Protein AF-A0A925WGJ0-F1 (afdb_monomer_lite)

Radius of gyration: 18.78 Å; chains: 1; bounding box: 64×34×47 Å

pLDDT: mean 89.69, std 15.64, range [35.34, 98.62]

Structure (mmCIF, N/CA/C/O backbone):
data_AF-A0A925WGJ0-F1
#
_entry.id   AF-A0A925WGJ0-F1
#
loop_
_atom_site.group_PDB
_atom_site.id
_atom_site.type_symbol
_atom_site.label_atom_id
_atom_site.label_alt_id
_atom_site.label_comp_id
_atom_site.label_asym_id
_atom_site.label_entity_id
_atom_site.label_seq_id
_atom_site.pdbx_PDB_ins_code
_atom_site.Cartn_x
_atom_site.Cartn_y
_atom_site.Cartn_z
_atom_site.occupancy
_atom_site.B_iso_or_equiv
_atom_site.auth_seq_id
_atom_site.auth_comp_id
_atom_site.auth_asym_id
_atom_site.auth_atom_id
_atom_site.pdbx_PDB_model_num
ATOM 1 N N . MET A 1 1 ? -49.091 22.786 25.980 1.00 43.97 1 MET A N 1
ATOM 2 C CA . MET A 1 1 ? -47.967 21.996 26.522 1.00 43.97 1 MET A CA 1
ATOM 3 C C . MET A 1 1 ? -47.777 20.818 25.580 1.00 43.97 1 MET A C 1
ATOM 5 O O . MET A 1 1 ? -48.521 19.856 25.682 1.00 43.97 1 MET A O 1
ATOM 9 N N . THR A 1 2 ? -46.865 20.922 24.614 1.00 36.41 2 THR A N 1
ATOM 10 C CA . THR A 1 2 ? -46.558 19.808 23.703 1.00 36.41 2 THR A CA 1
ATOM 11 C C . THR A 1 2 ? -45.070 19.873 23.396 1.00 36.41 2 THR A C 1
ATOM 13 O O . THR A 1 2 ? -44.604 20.765 22.692 1.00 36.41 2 THR A O 1
ATOM 16 N N . LYS A 1 3 ? -44.317 18.988 24.051 1.00 44.22 3 LYS A N 1
ATOM 17 C CA . LYS A 1 3 ? -42.888 18.772 23.831 1.00 44.22 3 LYS A CA 1
ATOM 18 C C . LYS A 1 3 ? -42.740 17.980 22.533 1.00 44.22 3 LYS A C 1
ATOM 20 O O . LYS A 1 3 ? -43.174 16.834 22.504 1.00 44.22 3 LYS A O 1
ATOM 25 N N . ASN A 1 4 ? -42.100 18.548 21.514 1.00 40.97 4 ASN A N 1
ATOM 26 C CA . ASN A 1 4 ? -41.498 17.739 20.457 1.00 40.97 4 ASN A CA 1
ATOM 27 C C . ASN A 1 4 ? -40.034 17.522 20.824 1.00 40.97 4 ASN A C 1
ATOM 29 O O . ASN A 1 4 ? -39.238 18.456 20.886 1.00 40.97 4 ASN A O 1
ATOM 33 N N . ILE A 1 5 ? -39.748 16.273 21.169 1.00 53.19 5 ILE A N 1
ATOM 34 C CA . ILE A 1 5 ? -38.443 15.753 21.546 1.00 53.19 5 ILE A CA 1
ATOM 35 C C . ILE A 1 5 ? -37.610 15.677 20.266 1.00 53.19 5 ILE A C 1
ATOM 37 O O . ILE A 1 5 ? -37.954 14.958 19.333 1.00 53.19 5 ILE A O 1
ATOM 41 N N . THR A 1 6 ? -36.527 16.445 20.218 1.00 51.12 6 THR A N 1
ATOM 42 C CA . THR A 1 6 ? -35.392 16.202 19.329 1.00 51.12 6 THR A CA 1
ATOM 43 C C . THR A 1 6 ? -34.799 14.841 19.673 1.00 51.12 6 THR A C 1
ATOM 45 O O . THR A 1 6 ? -34.062 14.730 20.651 1.00 51.12 6 THR A O 1
ATOM 48 N N . ASP A 1 7 ? -35.117 13.811 18.892 1.00 45.56 7 ASP A N 1
ATOM 49 C CA . ASP A 1 7 ? -34.346 12.570 18.897 1.00 45.56 7 ASP A CA 1
ATOM 50 C C . ASP A 1 7 ? -33.161 12.739 17.942 1.00 45.56 7 ASP A C 1
ATOM 52 O O . ASP A 1 7 ? -33.181 12.345 16.777 1.00 45.56 7 ASP A O 1
ATOM 56 N N . ALA A 1 8 ? -32.141 13.448 18.422 1.00 51.84 8 ALA A N 1
ATOM 57 C CA . ALA A 1 8 ? -30.818 13.353 17.841 1.00 51.84 8 ALA A CA 1
ATOM 58 C C . ALA A 1 8 ? -30.168 12.117 18.463 1.00 51.84 8 ALA A C 1
ATOM 60 O O . ALA A 1 8 ? -29.509 12.214 19.498 1.00 51.84 8 ALA A O 1
ATOM 61 N N . THR A 1 9 ? -30.370 10.948 17.853 1.00 49.78 9 THR A N 1
ATOM 62 C CA . THR A 1 9 ? -29.563 9.766 18.152 1.00 49.78 9 THR A CA 1
ATOM 63 C C . THR A 1 9 ? -28.100 10.123 17.910 1.00 49.78 9 THR A C 1
ATOM 65 O O . THR A 1 9 ? -27.631 10.150 16.769 1.00 49.78 9 THR A O 1
ATOM 68 N N . SER A 1 10 ? -27.375 10.421 18.985 1.00 56.16 10 SER A N 1
ATOM 69 C CA . SER A 1 10 ? -25.922 10.514 19.010 1.00 56.16 10 SER A CA 1
ATOM 70 C C . SER A 1 10 ? -25.349 9.113 18.793 1.00 56.16 10 SER A C 1
ATOM 72 O O . SER A 1 10 ? -24.921 8.428 19.717 1.00 56.16 10 SER A O 1
ATOM 74 N N . SER A 1 11 ? -25.396 8.649 17.544 1.00 64.75 11 SER A N 1
ATOM 75 C CA . SER A 1 11 ? -24.768 7.400 17.128 1.00 64.75 11 SER A CA 1
ATOM 76 C C . SER A 1 11 ? -23.272 7.497 17.416 1.00 64.75 11 SER A C 1
ATOM 78 O O . SER A 1 11 ? -22.549 8.204 16.712 1.00 64.75 11 SER A O 1
ATOM 80 N N . VAL A 1 12 ? -22.809 6.792 18.449 1.00 83.69 12 VAL A N 1
ATOM 81 C CA . VAL A 1 12 ? -21.380 6.613 18.717 1.00 83.69 12 VAL A CA 1
ATOM 82 C C . VAL A 1 12 ? -20.772 5.928 17.496 1.00 83.69 12 VAL A C 1
ATOM 84 O O . VAL A 1 12 ? -21.179 4.831 17.121 1.00 83.69 12 VAL A O 1
ATOM 87 N N . GLU A 1 13 ? -19.838 6.607 16.837 1.00 88.62 13 GLU A N 1
ATOM 88 C CA . GLU A 1 13 ? -19.124 6.069 15.682 1.00 88.62 13 GLU A CA 1
ATOM 89 C C . GLU A 1 13 ? -18.344 4.807 16.084 1.00 88.62 13 GLU A C 1
ATOM 91 O O . GLU A 1 13 ? -17.585 4.822 17.053 1.00 88.62 13 GLU A O 1
ATOM 96 N N . THR A 1 14 ? -18.513 3.718 15.331 1.00 92.31 14 THR A N 1
ATOM 97 C CA . THR A 1 14 ? -17.719 2.491 15.510 1.00 92.31 14 THR A CA 1
ATOM 98 C C . THR A 1 14 ? -16.288 2.677 15.000 1.00 92.31 14 THR A C 1
ATOM 100 O O . THR A 1 14 ? -16.047 3.451 14.071 1.00 92.31 14 THR A O 1
ATOM 103 N N . ASP A 1 15 ? -15.333 1.901 15.517 1.00 91.94 15 ASP A N 1
ATOM 104 C CA . ASP A 1 15 ? -13.932 1.970 15.069 1.00 91.94 15 ASP A CA 1
ATOM 105 C C . ASP A 1 15 ? -13.773 1.752 13.555 1.00 91.94 15 ASP A C 1
ATOM 107 O O . ASP A 1 15 ? -12.957 2.410 12.912 1.00 91.94 15 ASP A O 1
ATOM 111 N N . LEU A 1 16 ? -14.591 0.881 12.952 1.00 94.06 16 LEU A N 1
ATOM 112 C CA . LEU A 1 16 ? -14.547 0.612 11.512 1.00 94.06 16 LEU A CA 1
ATOM 113 C C . LEU A 1 16 ? -15.120 1.771 10.674 1.00 94.06 16 LEU A C 1
ATOM 115 O O . LEU A 1 16 ? -14.575 2.104 9.616 1.00 94.06 16 LEU A O 1
ATOM 119 N N . GLN A 1 17 ? -16.190 2.420 11.149 1.00 94.62 17 GLN A N 1
ATOM 120 C CA . GLN A 1 17 ? -16.712 3.646 10.530 1.00 94.62 17 GLN A CA 1
ATOM 121 C C . GLN A 1 17 ? -15.668 4.761 10.600 1.00 94.62 17 GLN A C 1
ATOM 123 O O . GLN A 1 17 ? -15.374 5.403 9.589 1.00 94.62 17 GLN A O 1
ATOM 128 N N . ARG A 1 18 ? -15.030 4.909 11.764 1.00 94.44 18 ARG A N 1
ATOM 129 C CA . ARG A 1 18 ? -13.946 5.861 11.982 1.00 94.44 18 ARG A CA 1
ATOM 130 C C . ARG A 1 18 ? -12.758 5.602 11.063 1.00 94.44 18 ARG A C 1
ATOM 132 O O . ARG A 1 18 ? -12.272 6.537 10.427 1.00 94.44 18 ARG A O 1
ATOM 139 N N . PHE A 1 19 ? -12.311 4.351 10.966 1.00 96.62 19 PHE A N 1
ATOM 140 C CA . PHE A 1 19 ? -11.249 3.928 10.055 1.00 96.62 19 PHE A CA 1
ATOM 141 C C . PHE A 1 19 ? -11.539 4.375 8.623 1.00 96.62 19 PHE A C 1
ATOM 143 O O . PHE A 1 19 ? -10.726 5.063 8.005 1.00 96.62 19 PHE A O 1
ATOM 150 N N . THR A 1 20 ? -12.741 4.066 8.136 1.00 96.38 20 THR A N 1
ATOM 151 C CA . THR A 1 20 ? -13.178 4.398 6.775 1.00 96.38 20 THR A CA 1
ATOM 152 C C . THR A 1 20 ? -13.262 5.912 6.560 1.00 96.38 20 THR A C 1
ATOM 154 O O . THR A 1 20 ? -12.784 6.428 5.546 1.00 96.38 20 THR A O 1
ATOM 157 N N . ARG A 1 21 ? -13.812 6.653 7.531 1.00 96.31 21 ARG A N 1
ATOM 158 C CA . ARG A 1 21 ? -13.923 8.117 7.476 1.00 96.31 21 ARG A CA 1
ATOM 159 C C . ARG A 1 21 ? -12.558 8.800 7.456 1.00 96.31 21 ARG A C 1
ATOM 161 O O . ARG A 1 21 ? -12.359 9.730 6.677 1.00 96.31 21 ARG A O 1
ATOM 168 N N . VAL A 1 22 ? -11.620 8.368 8.303 1.00 96.69 22 VAL A N 1
ATOM 169 C CA . VAL A 1 22 ? -10.261 8.930 8.325 1.00 96.69 22 VAL A CA 1
ATOM 170 C C . VAL A 1 22 ? -9.531 8.584 7.029 1.00 96.69 22 VAL A C 1
ATOM 172 O O . VAL A 1 22 ? -8.976 9.490 6.415 1.00 96.69 22 VAL A O 1
ATOM 175 N N . LEU A 1 23 ? -9.599 7.331 6.563 1.00 96.94 23 LEU A N 1
ATOM 176 C CA . LEU A 1 23 ? -8.941 6.883 5.328 1.00 96.94 23 LEU A CA 1
ATOM 177 C C . LEU A 1 23 ? -9.462 7.628 4.088 1.00 96.94 23 LEU A C 1
ATOM 179 O O . LEU A 1 23 ? -8.739 7.811 3.115 1.00 96.94 23 LEU A O 1
ATOM 183 N N . SER A 1 24 ? -10.712 8.096 4.131 1.00 96.81 24 SER A N 1
ATOM 184 C CA . SER A 1 24 ? -11.334 8.844 3.035 1.00 96.81 24 SER A CA 1
ATOM 185 C C . SER A 1 24 ? -10.841 10.288 2.890 1.00 96.81 24 SER A C 1
ATOM 187 O O . SER A 1 24 ? -11.189 10.946 1.907 1.00 96.81 24 SER A O 1
ATOM 189 N N . ARG A 1 25 ? -10.053 10.808 3.842 1.00 97.06 25 ARG A N 1
ATOM 190 C CA . ARG A 1 25 ? -9.521 12.176 3.767 1.00 97.06 25 ARG A CA 1
ATOM 191 C C . ARG A 1 25 ? -8.527 12.310 2.600 1.00 97.06 25 ARG A C 1
ATOM 193 O O . ARG A 1 25 ? -7.736 11.393 2.389 1.00 97.06 25 ARG A O 1
ATOM 200 N N . PRO A 1 26 ? -8.485 13.460 1.895 1.00 95.38 26 PRO A N 1
ATOM 201 C CA . PRO A 1 26 ? -7.627 13.645 0.718 1.00 95.38 26 PRO A CA 1
ATOM 202 C C . PRO A 1 26 ? -6.142 13.350 0.959 1.00 95.38 26 PRO A C 1
ATOM 204 O O . PRO A 1 26 ? -5.487 12.771 0.099 1.00 95.38 26 PRO A O 1
ATOM 207 N N . HIS A 1 27 ? -5.634 13.690 2.146 1.00 93.69 27 HIS A N 1
ATOM 208 C CA . HIS A 1 27 ? -4.247 13.438 2.551 1.00 93.69 27 HIS A CA 1
ATOM 209 C C . HIS A 1 27 ? -3.856 11.952 2.500 1.00 93.69 27 HIS A C 1
ATOM 211 O O . HIS A 1 27 ? -2.749 11.601 2.100 1.00 93.69 27 HIS A O 1
ATOM 217 N N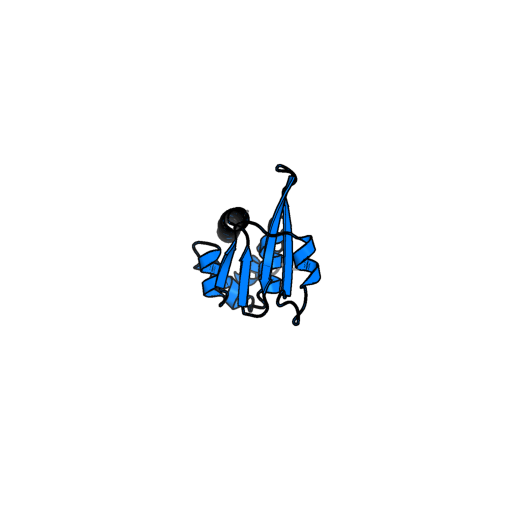 . PHE A 1 28 ? -4.796 11.057 2.813 1.00 96.69 28 PHE A N 1
ATOM 218 C CA . PHE A 1 28 ? -4.569 9.611 2.797 1.00 96.69 28 PHE A CA 1
ATOM 219 C C . PHE A 1 28 ? -4.886 8.960 1.449 1.00 96.69 28 PHE A C 1
ATOM 221 O O . PHE A 1 28 ? -4.867 7.733 1.358 1.00 96.69 28 PHE A O 1
ATOM 228 N N . LYS A 1 29 ? -5.137 9.744 0.387 1.00 96.50 29 LYS A N 1
ATOM 229 C CA . LYS A 1 29 ? -5.442 9.210 -0.948 1.00 96.50 29 LYS A CA 1
ATOM 230 C C . LYS A 1 29 ? -4.407 8.171 -1.420 1.00 96.50 29 LYS A C 1
ATOM 232 O O . LYS A 1 29 ? -4.853 7.083 -1.774 1.00 96.50 29 LYS A O 1
ATOM 237 N N . PRO A 1 30 ? -3.080 8.414 -1.366 1.00 96.44 30 PRO A N 1
ATOM 238 C CA . PRO A 1 30 ? -2.103 7.410 -1.797 1.00 96.44 30 PRO A CA 1
ATOM 239 C C . PRO A 1 30 ? -2.206 6.088 -1.029 1.00 96.44 30 PRO A C 1
ATOM 241 O O . PRO A 1 30 ? -2.198 5.010 -1.615 1.00 96.44 30 PRO A O 1
ATOM 244 N N . LEU A 1 31 ? -2.353 6.162 0.299 1.00 97.00 31 LEU A N 1
ATOM 245 C CA . LEU A 1 31 ? -2.479 4.978 1.149 1.00 97.00 31 LEU A CA 1
ATOM 246 C C . LEU A 1 31 ? -3.782 4.218 0.856 1.00 97.00 31 LEU A C 1
ATOM 248 O O . LEU A 1 31 ? -3.785 2.990 0.761 1.00 97.00 31 LEU A O 1
ATOM 252 N N . ARG A 1 32 ? -4.885 4.950 0.663 1.00 97.50 32 ARG A N 1
ATOM 253 C CA . ARG A 1 32 ? -6.188 4.386 0.304 1.00 97.50 32 ARG A CA 1
ATOM 254 C C . ARG A 1 32 ? -6.145 3.667 -1.043 1.00 97.50 32 ARG A C 1
ATOM 256 O O . ARG A 1 32 ? -6.657 2.557 -1.138 1.00 97.50 32 ARG A O 1
ATOM 263 N N . GLU A 1 33 ? -5.512 4.254 -2.056 1.00 97.44 33 GLU A N 1
ATOM 264 C CA . GLU A 1 33 ? -5.407 3.645 -3.388 1.00 97.44 33 GLU A CA 1
ATOM 265 C C . GLU A 1 33 ? -4.631 2.324 -3.360 1.00 97.44 33 GLU A C 1
ATOM 267 O O . GLU A 1 33 ? -5.022 1.368 -4.034 1.00 97.44 33 GLU A O 1
ATOM 272 N N . VAL A 1 34 ? -3.579 2.222 -2.537 1.00 97.81 34 VAL A N 1
ATOM 273 C CA . VAL A 1 34 ? -2.914 0.935 -2.290 1.00 97.81 34 VAL A CA 1
ATOM 274 C C . VAL A 1 34 ? -3.920 -0.060 -1.718 1.00 97.81 34 VAL A C 1
ATOM 276 O O . VAL A 1 34 ? -4.111 -1.130 -2.292 1.00 97.81 34 VAL A O 1
ATOM 279 N N . PHE A 1 35 ? -4.608 0.299 -0.631 1.00 97.50 35 PHE A N 1
ATOM 280 C CA . PHE A 1 35 ? -5.548 -0.587 0.064 1.00 97.50 35 PHE A CA 1
ATOM 281 C C . PHE A 1 35 ? -6.682 -1.098 -0.837 1.00 97.50 35 PHE A C 1
ATOM 283 O O . PHE A 1 35 ? -6.981 -2.293 -0.833 1.00 97.50 35 PHE A O 1
ATOM 290 N N . GLU A 1 36 ? -7.260 -0.229 -1.667 1.00 97.00 36 GLU A N 1
ATOM 291 C CA . GLU A 1 36 ? -8.303 -0.579 -2.643 1.00 97.00 36 GLU A CA 1
ATOM 292 C C . GLU A 1 36 ? -7.820 -1.591 -3.701 1.00 97.00 36 GLU A C 1
ATOM 294 O O . GLU A 1 36 ? -8.615 -2.376 -4.245 1.00 97.00 36 GLU A O 1
ATOM 299 N N . ASN A 1 37 ? -6.514 -1.600 -3.983 1.00 97.81 37 ASN A N 1
ATOM 300 C CA . ASN A 1 37 ? -5.877 -2.504 -4.937 1.00 97.81 37 ASN A CA 1
ATOM 301 C C . ASN A 1 37 ? -5.313 -3.782 -4.304 1.00 97.81 37 ASN A C 1
ATOM 303 O O . ASN A 1 37 ? -5.132 -4.762 -5.031 1.00 97.81 37 ASN A O 1
ATOM 307 N N . LEU A 1 38 ? -5.133 -3.826 -2.977 1.00 97.06 38 LEU A N 1
ATOM 308 C CA . LEU A 1 38 ? -4.825 -5.068 -2.257 1.00 97.06 38 LEU A CA 1
ATOM 309 C C . LEU A 1 38 ? -6.008 -6.053 -2.253 1.00 97.06 38 LEU A C 1
ATOM 311 O O . LEU A 1 38 ? -5.814 -7.239 -2.027 1.00 97.06 38 LEU A O 1
ATOM 315 N N . LYS A 1 39 ? -7.243 -5.582 -2.495 1.00 94.50 39 LYS A N 1
ATOM 316 C CA . LYS A 1 39 ? -8.464 -6.421 -2.473 1.00 94.50 39 LYS A CA 1
ATOM 317 C C . LYS A 1 39 ? -8.620 -7.221 -1.169 1.00 94.50 39 LYS A C 1
ATOM 319 O O . LYS A 1 39 ? -9.069 -8.362 -1.178 1.00 94.50 39 LYS A O 1
ATOM 324 N N . VAL A 1 40 ? -8.247 -6.598 -0.054 1.00 96.31 40 VAL A N 1
ATOM 325 C CA . VAL A 1 40 ? -8.367 -7.150 1.300 1.00 96.31 40 VAL A CA 1
ATOM 326 C C . VAL A 1 40 ? -9.644 -6.612 1.936 1.00 96.31 40 VAL A C 1
ATOM 328 O O . VAL A 1 40 ? -9.927 -5.418 1.836 1.00 96.31 40 VAL A O 1
ATOM 331 N N . GLU A 1 41 ? -10.389 -7.477 2.622 1.00 96.38 41 GLU A N 1
ATOM 332 C CA . GLU A 1 41 ? -11.587 -7.084 3.371 1.00 96.38 41 GLU A CA 1
ATOM 333 C C . GLU A 1 41 ? -11.285 -5.971 4.383 1.00 96.38 41 GLU A C 1
ATOM 335 O O . GLU A 1 41 ? -10.290 -6.029 5.112 1.00 96.38 41 GLU A O 1
ATOM 340 N N . THR A 1 42 ? -12.164 -4.969 4.479 1.00 95.44 42 THR A N 1
ATOM 341 C CA . THR A 1 42 ? -11.921 -3.766 5.296 1.00 95.44 42 THR A CA 1
ATOM 342 C C . THR A 1 42 ? -11.646 -4.099 6.763 1.00 95.44 42 THR A C 1
ATOM 344 O O . THR A 1 42 ? -10.767 -3.494 7.370 1.00 95.44 42 THR A O 1
ATOM 347 N N . THR A 1 43 ? -12.329 -5.097 7.333 1.00 96.00 43 THR A N 1
ATOM 348 C CA . THR A 1 43 ? -12.088 -5.540 8.717 1.00 96.00 43 THR A CA 1
ATOM 349 C C . THR A 1 43 ? -10.696 -6.155 8.893 1.00 96.00 43 THR A C 1
ATOM 351 O O . THR A 1 43 ? -10.025 -5.881 9.889 1.00 96.00 43 THR A O 1
ATOM 354 N N . ALA A 1 44 ? -10.229 -6.943 7.920 1.00 96.81 44 ALA A N 1
ATOM 355 C CA . ALA A 1 44 ? -8.894 -7.540 7.957 1.00 96.81 44 ALA A CA 1
ATOM 356 C C . ALA A 1 44 ? -7.806 -6.470 7.779 1.00 96.81 44 ALA A C 1
ATOM 358 O O . ALA A 1 44 ? -6.805 -6.467 8.496 1.00 96.81 44 ALA A O 1
ATOM 359 N N . LEU A 1 45 ? -8.040 -5.515 6.879 1.00 97.56 45 LEU A N 1
ATOM 360 C CA . LEU A 1 45 ? -7.165 -4.369 6.665 1.00 97.56 45 LEU A CA 1
ATOM 361 C C . LEU A 1 45 ? -7.073 -3.478 7.913 1.00 97.56 45 LEU A C 1
ATOM 363 O O . LEU A 1 45 ? -5.974 -3.097 8.313 1.00 97.56 45 LEU A O 1
ATOM 367 N N . HIS A 1 46 ? -8.205 -3.187 8.559 1.00 97.38 46 HIS A N 1
ATOM 368 C CA . HIS A 1 46 ? -8.242 -2.440 9.814 1.00 97.38 46 HIS A CA 1
ATOM 369 C C . HIS A 1 46 ? -7.403 -3.137 10.893 1.00 97.38 46 HIS A C 1
ATOM 371 O O . HIS A 1 46 ? -6.522 -2.512 11.485 1.00 97.38 46 HIS A O 1
ATOM 377 N N . ALA A 1 47 ? -7.597 -4.447 11.089 1.00 96.62 47 ALA A N 1
ATOM 378 C CA . ALA A 1 47 ? -6.807 -5.228 12.038 1.00 96.62 47 ALA A CA 1
ATOM 379 C C . ALA A 1 47 ? -5.301 -5.191 11.713 1.00 96.62 47 ALA A C 1
ATOM 381 O O . ALA A 1 47 ? -4.480 -5.002 12.613 1.00 96.62 47 ALA A O 1
ATOM 382 N N . ALA A 1 48 ? -4.935 -5.311 10.432 1.00 97.56 48 ALA A N 1
ATOM 383 C CA . ALA A 1 48 ? -3.549 -5.241 9.981 1.00 97.56 48 ALA A CA 1
ATOM 384 C C . ALA A 1 48 ? -2.908 -3.870 10.270 1.00 97.56 48 ALA A C 1
ATOM 386 O O . ALA A 1 48 ? -1.785 -3.817 10.772 1.00 97.56 48 ALA A O 1
ATOM 387 N N . VAL A 1 49 ? -3.627 -2.767 10.031 1.00 97.44 49 VAL A N 1
ATOM 388 C CA . VAL A 1 49 ? -3.155 -1.399 10.320 1.00 97.44 49 VAL A CA 1
ATOM 389 C C . VAL A 1 49 ? -2.872 -1.192 11.808 1.00 97.44 49 VAL A C 1
ATOM 391 O O . VAL A 1 49 ? -1.856 -0.588 12.163 1.00 97.44 49 VAL A O 1
ATOM 394 N N . LEU A 1 50 ? -3.738 -1.699 12.690 1.00 95.00 50 LEU A N 1
ATOM 395 C CA . LEU A 1 50 ? -3.566 -1.521 14.133 1.00 95.00 50 LEU A CA 1
ATOM 396 C C . LEU A 1 50 ? -2.258 -2.153 14.632 1.00 95.00 50 LEU A C 1
ATOM 398 O O . LEU A 1 50 ? -1.521 -1.519 15.395 1.00 95.00 50 LEU A O 1
ATOM 402 N N . ILE A 1 51 ? -1.927 -3.352 14.147 1.00 95.50 51 ILE A N 1
ATOM 403 C CA . ILE A 1 51 ? -0.757 -4.117 14.607 1.00 95.50 51 ILE A CA 1
ATOM 404 C C . ILE A 1 51 ? 0.533 -3.820 13.832 1.00 95.50 51 ILE A C 1
ATOM 406 O O . ILE A 1 51 ? 1.620 -4.083 14.343 1.00 95.50 51 ILE A O 1
ATOM 410 N N . ALA A 1 52 ? 0.447 -3.299 12.606 1.00 97.06 52 ALA A N 1
ATOM 411 C CA . ALA A 1 52 ? 1.624 -3.035 11.786 1.00 97.06 52 ALA A CA 1
ATOM 412 C C . ALA A 1 52 ? 2.452 -1.867 12.342 1.00 97.06 52 ALA A C 1
ATOM 414 O O . ALA A 1 52 ? 1.918 -0.796 12.645 1.00 97.06 52 ALA A O 1
ATOM 415 N N . SER A 1 53 ? 3.765 -2.070 12.454 1.00 95.25 53 SER A N 1
ATOM 416 C CA . SER A 1 53 ? 4.747 -1.039 12.821 1.00 95.25 53 SER A CA 1
ATOM 417 C C . SER A 1 53 ? 5.377 -0.344 11.611 1.00 95.25 53 SER A C 1
ATOM 419 O O . SER A 1 53 ? 6.014 0.689 11.774 1.00 95.25 53 SER A O 1
ATOM 421 N N . SER A 1 54 ? 5.201 -0.906 10.414 1.00 97.69 54 SER A N 1
ATOM 422 C CA . SER A 1 54 ? 5.721 -0.389 9.147 1.00 97.69 54 SER A CA 1
ATOM 423 C C . SER A 1 54 ? 4.833 -0.816 7.981 1.00 97.69 54 SER A C 1
ATOM 425 O O . SER A 1 54 ? 4.047 -1.763 8.098 1.00 97.69 54 SER A O 1
ATOM 427 N N . TYR A 1 55 ? 4.998 -0.163 6.836 1.00 97.75 55 TYR A N 1
ATOM 428 C CA . TYR A 1 55 ? 4.361 -0.490 5.569 1.00 97.75 55 TYR A CA 1
ATOM 429 C C . TYR A 1 55 ? 4.693 -1.918 5.121 1.00 97.75 55 TYR A C 1
ATOM 431 O O . TYR A 1 55 ? 3.801 -2.671 4.737 1.00 97.75 55 TYR A O 1
ATOM 439 N N . ALA A 1 56 ? 5.950 -2.347 5.271 1.00 97.88 56 ALA A N 1
ATOM 440 C CA . ALA A 1 56 ? 6.351 -3.726 4.988 1.00 97.88 56 ALA A CA 1
ATOM 441 C C . ALA A 1 56 ? 5.599 -4.741 5.869 1.00 97.88 56 ALA A C 1
ATOM 443 O O . ALA A 1 56 ? 5.096 -5.750 5.375 1.00 97.88 56 ALA A O 1
ATOM 444 N N . THR A 1 57 ? 5.474 -4.451 7.170 1.00 98.00 57 THR A N 1
ATOM 445 C CA . THR A 1 57 ? 4.730 -5.312 8.104 1.00 98.00 57 THR A CA 1
ATOM 446 C C . THR A 1 57 ? 3.242 -5.331 7.766 1.00 98.00 57 THR A C 1
ATOM 448 O O . THR A 1 57 ? 2.626 -6.394 7.804 1.00 98.00 57 THR A O 1
ATOM 451 N N . LEU A 1 58 ? 2.667 -4.180 7.404 1.00 98.31 58 LEU A N 1
ATOM 452 C CA . LEU A 1 58 ? 1.274 -4.066 6.978 1.00 98.31 58 LEU A CA 1
ATOM 453 C C . LEU A 1 58 ? 0.986 -4.960 5.771 1.00 98.31 58 LEU A C 1
ATOM 455 O O . LEU A 1 58 ? 0.058 -5.762 5.828 1.00 98.31 58 LEU A O 1
ATOM 459 N N . LEU A 1 59 ? 1.808 -4.863 4.723 1.00 98.31 59 LEU A N 1
ATOM 460 C CA . LEU A 1 59 ? 1.676 -5.698 3.528 1.00 98.31 59 LEU A CA 1
ATOM 461 C C . LEU A 1 59 ? 1.805 -7.186 3.867 1.00 98.31 59 LEU A C 1
ATOM 463 O O . LEU A 1 59 ? 0.971 -7.989 3.458 1.00 98.31 59 LEU A O 1
ATOM 467 N N . GLY A 1 60 ? 2.774 -7.555 4.710 1.00 97.88 60 GLY A N 1
ATOM 468 C CA . GLY A 1 60 ? 2.909 -8.938 5.169 1.00 97.88 60 GLY A CA 1
ATOM 469 C C . GLY A 1 60 ? 1.660 -9.450 5.900 1.00 97.88 60 GLY A C 1
ATOM 470 O O . GLY A 1 60 ? 1.242 -10.588 5.689 1.00 97.88 60 GLY A O 1
ATOM 471 N N . LYS A 1 61 ? 1.014 -8.609 6.720 1.00 97.69 61 LYS A N 1
ATOM 472 C CA . LYS A 1 61 ? -0.238 -8.954 7.420 1.00 97.69 61 LYS A CA 1
ATOM 473 C C . LYS A 1 61 ? -1.448 -9.056 6.496 1.00 97.69 61 LYS A C 1
ATOM 475 O O . LYS A 1 61 ? -2.398 -9.748 6.850 1.00 97.69 61 LYS A O 1
ATOM 480 N N . THR A 1 62 ? -1.413 -8.415 5.331 1.00 97.31 62 THR A N 1
ATOM 481 C CA . THR A 1 62 ? -2.459 -8.525 4.308 1.00 97.31 62 THR A CA 1
ATOM 482 C C . THR A 1 62 ? -2.175 -9.603 3.258 1.00 97.31 62 THR A C 1
ATOM 484 O O . THR A 1 62 ? -2.958 -9.761 2.325 1.00 97.31 62 THR A O 1
ATOM 487 N N . GLY A 1 63 ? -1.091 -10.374 3.413 1.00 97.19 63 GLY A N 1
ATOM 488 C CA . GLY A 1 63 ? -0.716 -11.452 2.493 1.00 97.19 63 GLY A CA 1
ATOM 489 C C . GLY A 1 63 ? 0.084 -10.993 1.271 1.00 97.19 63 GLY A C 1
ATOM 490 O O . GLY A 1 63 ? 0.252 -11.770 0.333 1.00 97.19 63 GLY A O 1
ATOM 491 N N . TYR A 1 64 ? 0.584 -9.756 1.278 1.00 98.38 64 TYR A N 1
ATOM 492 C CA . TYR A 1 64 ? 1.394 -9.188 0.207 1.00 98.38 64 TYR A CA 1
ATOM 493 C C . TYR A 1 64 ? 2.889 -9.183 0.546 1.00 98.38 64 TYR A C 1
ATOM 495 O O . TYR A 1 64 ? 3.306 -8.824 1.648 1.00 98.38 64 TYR A O 1
ATOM 503 N N . ARG A 1 65 ? 3.722 -9.530 -0.440 1.00 98.00 65 ARG A N 1
ATOM 504 C CA . ARG A 1 65 ? 5.186 -9.412 -0.358 1.00 98.00 65 ARG A CA 1
ATOM 505 C C . ARG A 1 65 ? 5.625 -8.026 -0.828 1.00 98.00 65 ARG A C 1
ATOM 507 O O . ARG A 1 65 ? 5.277 -7.625 -1.932 1.00 98.00 65 ARG A O 1
ATOM 514 N N . LEU A 1 66 ? 6.425 -7.319 -0.033 1.00 98.31 66 LEU A N 1
ATOM 515 C CA . LEU A 1 66 ? 7.060 -6.072 -0.466 1.00 98.31 66 LEU A CA 1
ATOM 516 C C . LEU A 1 66 ? 8.348 -6.370 -1.247 1.00 98.31 66 LEU A C 1
ATOM 518 O O . LEU A 1 66 ? 9.237 -7.052 -0.741 1.00 98.31 66 LEU A O 1
ATOM 522 N N . GLU A 1 67 ? 8.464 -5.809 -2.446 1.00 98.31 67 GLU A N 1
ATOM 523 C CA . GLU A 1 67 ? 9.665 -5.834 -3.278 1.00 98.31 67 GLU A CA 1
ATOM 524 C C . GLU A 1 67 ? 10.194 -4.413 -3.454 1.00 98.31 67 GLU A C 1
ATOM 526 O O . GLU A 1 67 ? 9.492 -3.523 -3.937 1.00 98.31 67 GLU A O 1
ATOM 531 N N . VAL A 1 68 ? 11.443 -4.187 -3.050 1.00 97.94 68 VAL A N 1
ATOM 532 C CA . VAL A 1 68 ? 12.071 -2.866 -3.117 1.00 97.94 68 VAL A CA 1
ATOM 533 C C . VAL A 1 68 ? 13.113 -2.860 -4.226 1.00 97.94 68 VAL A C 1
ATOM 535 O O . VAL A 1 68 ? 14.091 -3.603 -4.174 1.00 97.94 68 VAL A O 1
ATOM 538 N N . VAL A 1 69 ? 12.910 -2.001 -5.222 1.00 97.00 69 VAL A N 1
ATOM 539 C CA . VAL A 1 69 ? 13.812 -1.828 -6.366 1.00 97.00 69 VAL A CA 1
ATOM 540 C C . VAL A 1 69 ? 14.379 -0.415 -6.395 1.00 97.00 69 VAL A C 1
ATOM 542 O O . VAL A 1 69 ? 13.782 0.529 -5.882 1.00 97.00 69 VAL A O 1
ATOM 545 N N . LYS A 1 70 ? 15.549 -0.246 -7.017 1.00 94.06 70 LYS A N 1
ATOM 546 C CA . LYS A 1 70 ? 16.244 1.049 -7.045 1.00 94.06 70 LYS A CA 1
ATOM 547 C C . LYS A 1 70 ? 15.445 2.139 -7.770 1.00 94.06 70 LYS A C 1
ATOM 549 O O . LYS A 1 70 ? 15.487 3.291 -7.356 1.00 94.06 70 LYS A O 1
ATOM 554 N N . GLN A 1 71 ? 14.761 1.782 -8.854 1.00 91.56 71 GLN A N 1
ATOM 555 C CA . GLN A 1 71 ? 14.033 2.718 -9.709 1.00 91.56 71 GLN A CA 1
ATOM 556 C C . GLN A 1 71 ? 12.877 2.016 -10.422 1.00 91.56 71 GLN A C 1
ATOM 558 O O . GLN A 1 71 ? 12.957 0.819 -10.699 1.00 91.56 71 GLN A O 1
ATOM 563 N N . ILE A 1 72 ? 11.829 2.778 -10.733 1.00 94.31 72 ILE A N 1
ATOM 564 C CA . ILE A 1 72 ? 10.667 2.338 -11.507 1.00 94.31 72 ILE A CA 1
ATOM 565 C C . ILE A 1 72 ? 10.365 3.430 -12.534 1.00 94.31 72 ILE A C 1
ATOM 567 O O . ILE A 1 72 ? 10.200 4.592 -12.167 1.00 94.31 72 ILE A O 1
ATOM 571 N N . HIS A 1 73 ? 10.290 3.060 -13.812 1.00 91.75 73 HIS A N 1
ATOM 572 C CA . HIS A 1 73 ? 9.869 3.961 -14.881 1.00 91.75 73 HIS A CA 1
ATOM 573 C C . HIS A 1 73 ? 8.352 3.850 -15.058 1.00 91.75 73 HIS A C 1
ATOM 575 O O . HIS A 1 73 ? 7.849 2.813 -15.488 1.00 91.75 73 HIS A O 1
ATOM 581 N N . GLU A 1 74 ? 7.620 4.907 -14.699 1.00 92.12 74 GLU A N 1
ATOM 582 C CA . GLU A 1 74 ? 6.150 4.903 -14.670 1.00 92.12 74 GLU A CA 1
ATOM 583 C C . GLU A 1 74 ? 5.534 4.489 -16.018 1.00 92.12 74 GLU A C 1
ATOM 585 O O . GLU A 1 74 ? 4.697 3.588 -16.068 1.00 92.12 74 GLU A O 1
ATOM 590 N N . ASN A 1 75 ? 6.008 5.077 -17.122 1.00 92.06 75 ASN A N 1
ATOM 591 C CA . ASN A 1 75 ? 5.483 4.810 -18.465 1.00 92.06 75 ASN A CA 1
ATOM 592 C C . ASN A 1 75 ? 5.610 3.335 -18.878 1.00 92.06 75 ASN A C 1
ATOM 594 O O . ASN A 1 75 ? 4.675 2.771 -19.450 1.00 92.06 75 ASN A O 1
ATOM 598 N N . ASP A 1 76 ? 6.723 2.686 -18.530 1.00 92.69 76 ASP A N 1
ATOM 599 C CA . ASP A 1 76 ? 6.940 1.266 -18.825 1.00 92.69 76 ASP A CA 1
ATOM 600 C C . ASP A 1 76 ? 5.938 0.389 -18.066 1.00 92.69 76 ASP A C 1
ATOM 602 O O . ASP A 1 76 ? 5.498 -0.650 -18.566 1.00 92.69 76 ASP A O 1
ATOM 606 N N . CYS A 1 77 ? 5.524 0.817 -16.872 1.00 95.75 77 CYS A N 1
ATOM 607 C CA . CYS A 1 77 ? 4.584 0.070 -16.045 1.00 95.75 77 CYS A CA 1
ATOM 608 C C . CYS A 1 77 ? 3.177 0.065 -16.648 1.00 95.75 77 CYS A C 1
ATOM 610 O O . CYS A 1 77 ? 2.525 -0.980 -16.648 1.00 95.75 77 CYS A O 1
ATOM 612 N N . TYR A 1 78 ? 2.721 1.176 -17.236 1.00 96.31 78 TYR A N 1
ATOM 613 C CA . TYR A 1 78 ? 1.413 1.207 -17.902 1.00 96.31 78 TYR A CA 1
ATOM 614 C C . TYR A 1 78 ? 1.336 0.252 -19.098 1.00 96.31 78 TYR A C 1
ATOM 616 O O . TYR A 1 78 ? 0.290 -0.355 -19.320 1.00 96.31 78 TYR A O 1
ATOM 624 N N . SER A 1 79 ? 2.444 0.029 -19.817 1.00 95.12 79 SER A N 1
ATOM 625 C CA . SER A 1 79 ? 2.491 -0.951 -20.917 1.00 95.12 79 SER A CA 1
ATOM 626 C C . SER A 1 79 ? 2.293 -2.405 -20.455 1.00 95.12 79 SER A C 1
ATOM 628 O O . SER A 1 79 ? 1.913 -3.272 -21.242 1.00 95.12 79 SER A O 1
ATOM 630 N N . ARG A 1 80 ? 2.523 -2.671 -19.163 1.00 95.81 80 ARG A N 1
ATOM 631 C CA . ARG A 1 80 ? 2.418 -3.987 -18.518 1.00 95.81 80 ARG A CA 1
ATOM 632 C C . ARG A 1 80 ? 1.170 -4.124 -17.640 1.00 95.81 80 ARG A C 1
ATOM 634 O O . ARG A 1 80 ? 1.032 -5.123 -16.929 1.00 95.81 80 ARG A O 1
ATOM 641 N N . LEU A 1 81 ? 0.266 -3.146 -17.674 1.00 97.06 81 LEU A N 1
ATOM 642 C CA . LEU A 1 81 ? -0.978 -3.191 -16.915 1.00 97.06 81 LEU A CA 1
ATOM 643 C C . LEU A 1 81 ? -1.887 -4.326 -17.421 1.00 97.06 81 LEU A C 1
ATOM 645 O O . LEU A 1 81 ? -2.084 -4.520 -18.620 1.00 97.06 81 LEU A O 1
ATOM 649 N N . GLY A 1 82 ? -2.471 -5.068 -16.485 1.00 96.25 82 GLY A N 1
ATOM 650 C CA . GLY A 1 82 ? -3.381 -6.181 -16.731 1.00 96.25 82 GLY A CA 1
ATOM 651 C C . GLY A 1 82 ? -2.747 -7.564 -16.517 1.00 96.25 82 GLY A C 1
ATOM 652 O O . GLY A 1 82 ? -1.528 -7.696 -16.389 1.00 96.25 82 GLY A O 1
ATOM 653 N N . PRO A 1 83 ? -3.567 -8.636 -16.495 1.00 95.31 83 PRO A N 1
ATOM 654 C CA . PRO A 1 83 ? -3.115 -9.977 -16.109 1.00 95.31 83 PRO A CA 1
ATOM 655 C C . PRO A 1 83 ? -1.946 -10.518 -16.939 1.00 95.31 83 PRO A C 1
ATOM 657 O O . PRO A 1 83 ? -1.081 -11.201 -16.404 1.00 95.31 83 PRO A O 1
ATOM 660 N N . LYS A 1 84 ? -1.889 -10.186 -18.237 1.00 96.06 84 LYS A N 1
ATOM 661 C CA . LYS A 1 84 ? -0.809 -10.628 -19.135 1.00 96.06 84 LYS A CA 1
ATOM 662 C C . LYS A 1 84 ? 0.542 -9.979 -18.819 1.00 96.06 84 LYS A C 1
ATOM 664 O O . LYS A 1 84 ? 1.566 -10.618 -19.017 1.00 96.06 84 LYS A O 1
ATOM 669 N N . GLY A 1 85 ? 0.549 -8.725 -18.360 1.00 95.75 85 GLY A N 1
ATOM 670 C CA . GLY A 1 85 ? 1.778 -7.997 -18.021 1.00 95.75 85 GLY A CA 1
ATOM 671 C C . GLY A 1 85 ? 2.175 -8.097 -16.542 1.00 95.75 85 GLY A C 1
ATOM 672 O O . GLY A 1 85 ? 3.286 -7.704 -16.174 1.00 95.75 85 GLY A O 1
ATOM 673 N N . GLY A 1 86 ? 1.293 -8.664 -15.709 1.00 96.88 86 GLY A N 1
ATOM 674 C CA . GLY A 1 86 ? 1.535 -8.985 -14.300 1.00 96.88 86 GLY A CA 1
ATOM 675 C C . GLY A 1 86 ? 1.245 -7.846 -13.320 1.00 96.88 86 GLY A C 1
ATOM 676 O O . GLY A 1 86 ? 1.184 -8.095 -12.115 1.00 96.88 86 GLY A O 1
ATOM 677 N N . ILE A 1 87 ? 0.994 -6.629 -13.812 1.00 98.25 87 ILE A N 1
ATOM 678 C CA . ILE A 1 87 ? 0.697 -5.451 -12.989 1.00 98.25 87 ILE A CA 1
ATOM 679 C C . ILE A 1 87 ? -0.818 -5.283 -12.878 1.00 98.25 87 ILE A C 1
ATOM 681 O O . ILE A 1 87 ? -1.524 -5.170 -13.878 1.00 98.25 87 ILE A O 1
ATOM 685 N N . ARG A 1 88 ? -1.330 -5.235 -11.651 1.00 97.62 88 ARG A N 1
ATOM 686 C CA . ARG A 1 88 ? -2.741 -4.959 -11.354 1.00 97.62 88 ARG A CA 1
ATOM 687 C C . ARG A 1 88 ? -3.019 -3.462 -11.300 1.00 97.62 88 ARG A C 1
ATOM 689 O O . ARG A 1 88 ? -4.043 -3.027 -11.814 1.00 97.62 88 ARG A O 1
ATOM 696 N N . ALA A 1 89 ? -2.124 -2.699 -10.679 1.00 98.25 89 ALA A N 1
ATOM 697 C CA . ALA A 1 89 ? -2.256 -1.256 -10.539 1.00 98.25 89 ALA A CA 1
ATOM 698 C C . ALA A 1 89 ? -0.890 -0.568 -10.578 1.00 98.25 89 ALA A C 1
ATOM 700 O O . ALA A 1 89 ? 0.082 -1.087 -10.027 1.00 98.25 89 ALA A O 1
ATOM 701 N N . VAL A 1 90 ? -0.858 0.612 -11.197 1.00 97.94 90 VAL A N 1
ATOM 702 C CA . VAL A 1 90 ? 0.258 1.563 -11.156 1.00 97.94 90 VAL A CA 1
ATOM 703 C C . VAL A 1 90 ? -0.221 2.762 -10.347 1.00 97.94 90 VAL A C 1
ATOM 705 O O . VAL A 1 90 ? -1.208 3.390 -10.722 1.00 97.94 90 VAL A O 1
ATOM 708 N N . LEU A 1 91 ? 0.433 3.034 -9.220 1.00 97.19 91 LEU A N 1
ATOM 709 C CA . LEU A 1 91 ? 0.022 4.042 -8.241 1.00 97.19 91 LEU A CA 1
ATOM 710 C C . LEU A 1 91 ? 1.145 5.078 -8.071 1.00 97.19 91 LEU A C 1
ATOM 712 O O . LEU A 1 91 ? 2.029 4.887 -7.227 1.00 97.19 91 LEU A O 1
ATOM 716 N N . PRO A 1 92 ? 1.178 6.132 -8.906 1.00 95.38 92 PRO A N 1
ATOM 717 C CA . PRO A 1 92 ? 2.156 7.201 -8.784 1.00 95.38 92 PRO A CA 1
ATOM 718 C C . PRO A 1 92 ? 1.748 8.210 -7.703 1.00 95.38 92 PRO A C 1
ATOM 720 O O . PRO A 1 92 ? 0.597 8.635 -7.603 1.00 95.38 92 PRO A O 1
ATOM 723 N N . VAL A 1 93 ? 2.731 8.651 -6.924 1.00 93.19 93 VAL A N 1
ATOM 724 C CA . VAL A 1 93 ? 2.629 9.820 -6.050 1.00 93.19 93 VAL A CA 1
ATOM 725 C C . VAL A 1 93 ? 3.594 10.866 -6.575 1.00 93.19 93 VAL A C 1
ATOM 727 O O . VAL A 1 93 ? 4.811 10.685 -6.515 1.00 93.19 93 VAL A O 1
ATOM 730 N N . HIS A 1 94 ? 3.044 11.953 -7.104 1.00 88.69 94 HIS A N 1
ATOM 731 C CA . HIS A 1 94 ? 3.828 13.085 -7.577 1.00 88.69 94 HIS A CA 1
ATOM 732 C C . HIS A 1 94 ? 4.102 14.026 -6.407 1.00 88.69 94 HIS A C 1
ATOM 734 O O . HIS A 1 94 ? 3.179 14.616 -5.843 1.00 88.69 94 HIS A O 1
ATOM 740 N N . ASP A 1 95 ? 5.372 14.160 -6.048 1.00 80.50 95 ASP A N 1
ATOM 741 C CA . ASP A 1 95 ? 5.814 15.160 -5.091 1.00 80.50 95 ASP A CA 1
ATOM 742 C C . ASP A 1 95 ? 6.192 16.437 -5.848 1.00 80.50 95 ASP A C 1
ATOM 744 O O . ASP A 1 95 ? 7.241 16.530 -6.491 1.00 80.50 95 ASP A O 1
ATOM 748 N N . SER A 1 96 ? 5.313 17.437 -5.767 1.00 76.75 96 SER A N 1
ATOM 749 C CA . SER A 1 96 ? 5.516 18.741 -6.396 1.00 76.75 96 SER A CA 1
ATOM 750 C C . SER A 1 96 ? 6.681 19.528 -5.796 1.00 76.75 96 SER A C 1
ATOM 752 O O . SER A 1 96 ? 7.209 20.408 -6.468 1.00 76.75 96 SER A O 1
ATOM 754 N N . ALA A 1 97 ? 7.083 19.244 -4.551 1.00 77.31 97 ALA A N 1
ATOM 755 C CA . ALA A 1 97 ? 8.191 19.948 -3.912 1.00 77.31 97 ALA A CA 1
ATOM 756 C C . ALA A 1 97 ? 9.547 19.464 -4.445 1.00 77.31 97 ALA A C 1
ATOM 758 O O . ALA A 1 97 ? 10.446 20.272 -4.669 1.00 77.31 97 ALA A O 1
ATOM 759 N N . SER A 1 98 ? 9.686 18.156 -4.679 1.00 74.94 98 SER A N 1
ATOM 760 C CA . SER A 1 98 ? 10.920 17.557 -5.207 1.00 74.94 98 SER A CA 1
ATOM 761 C C . SER A 1 98 ? 10.909 17.318 -6.720 1.00 74.94 98 SER A C 1
ATOM 763 O O . SER A 1 98 ? 11.912 16.853 -7.260 1.00 74.94 98 SER A O 1
ATOM 765 N N . TYR A 1 99 ? 9.801 17.619 -7.410 1.00 76.06 99 TYR A N 1
ATOM 766 C CA . TYR A 1 99 ? 9.567 17.261 -8.817 1.00 76.06 99 TYR A CA 1
ATOM 767 C C . TYR A 1 99 ? 9.840 15.774 -9.105 1.00 76.06 99 TYR A C 1
ATOM 769 O O . TYR A 1 99 ? 10.287 15.406 -10.192 1.00 76.06 99 TYR A O 1
ATOM 777 N N . SER A 1 100 ? 9.591 14.908 -8.119 1.00 80.62 100 SER A N 1
ATOM 778 C CA . SER A 1 100 ? 9.834 13.471 -8.224 1.00 80.62 100 SER A CA 1
ATOM 779 C C . SER A 1 100 ? 8.524 12.689 -8.223 1.00 80.62 100 SER A C 1
ATOM 781 O O . SER A 1 100 ? 7.499 13.145 -7.715 1.00 80.62 100 SER A O 1
ATOM 783 N N . THR A 1 101 ? 8.549 11.501 -8.827 1.00 88.00 101 THR A N 1
ATOM 784 C CA . THR A 1 101 ? 7.411 10.579 -8.804 1.00 88.00 101 THR A CA 1
ATOM 785 C C . THR A 1 101 ? 7.808 9.302 -8.087 1.00 88.00 101 THR A C 1
ATOM 787 O O . THR A 1 101 ? 8.746 8.609 -8.482 1.00 88.00 101 THR A O 1
ATOM 790 N N . MET A 1 102 ? 7.075 8.987 -7.026 1.00 91.88 102 MET A N 1
ATOM 791 C CA . MET A 1 102 ? 7.189 7.736 -6.292 1.00 91.88 102 MET A CA 1
ATOM 792 C C . MET A 1 102 ? 6.159 6.759 -6.846 1.00 91.88 102 MET A C 1
ATOM 794 O O . MET A 1 102 ? 4.963 6.961 -6.670 1.00 91.88 102 MET A O 1
ATOM 798 N N . VAL A 1 103 ? 6.613 5.698 -7.508 1.00 94.94 103 VAL A N 1
ATOM 799 C CA . VAL A 1 103 ? 5.716 4.705 -8.114 1.00 94.94 103 VAL A CA 1
ATOM 800 C C . VAL A 1 103 ? 5.600 3.482 -7.214 1.00 94.94 103 VAL A C 1
ATOM 802 O O . VAL A 1 103 ? 6.610 2.927 -6.774 1.00 94.94 103 VAL A O 1
ATOM 805 N N . THR A 1 104 ? 4.367 3.038 -6.984 1.00 97.81 104 THR A N 1
ATOM 806 C CA . THR A 1 104 ? 4.058 1.755 -6.349 1.00 97.81 104 THR A CA 1
ATOM 807 C C . THR A 1 104 ? 3.236 0.899 -7.297 1.00 97.81 104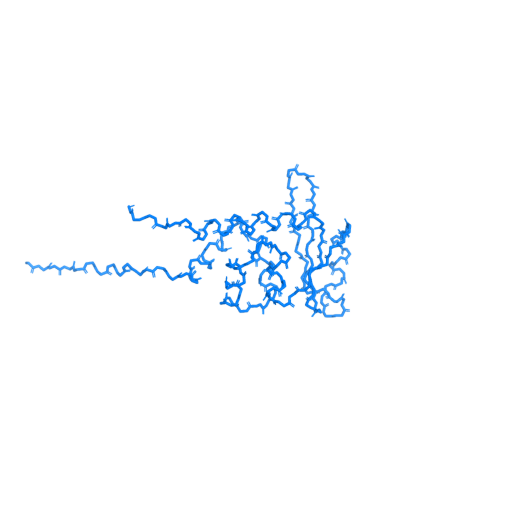 THR A C 1
ATOM 809 O O . THR A 1 104 ? 2.241 1.346 -7.861 1.00 97.81 104 THR A O 1
ATOM 812 N N . LEU A 1 105 ? 3.659 -0.346 -7.475 1.00 98.38 105 LEU A N 1
ATOM 813 C CA . LEU A 1 105 ? 2.985 -1.329 -8.307 1.00 98.38 105 LEU A CA 1
ATOM 814 C C . LEU A 1 105 ? 2.340 -2.368 -7.406 1.00 98.38 105 LEU A C 1
ATOM 816 O O . LEU A 1 105 ? 3.009 -2.930 -6.542 1.00 98.38 105 LEU A O 1
ATOM 820 N N . VAL A 1 106 ? 1.063 -2.656 -7.633 1.00 98.38 106 VAL A N 1
ATOM 821 C CA . VAL A 1 106 ? 0.417 -3.843 -7.065 1.00 98.38 106 VAL A CA 1
ATOM 822 C C . VAL A 1 106 ? 0.373 -4.890 -8.164 1.00 98.38 106 VAL A C 1
ATOM 824 O O . VAL A 1 106 ? -0.157 -4.621 -9.241 1.00 98.38 106 VAL A O 1
ATOM 827 N N . ASN A 1 107 ? 0.920 -6.073 -7.911 1.00 98.25 107 ASN A N 1
ATOM 828 C CA . ASN A 1 107 ? 1.022 -7.144 -8.897 1.00 98.25 107 ASN A CA 1
ATOM 829 C C . ASN A 1 107 ? -0.065 -8.211 -8.693 1.00 98.25 107 ASN A C 1
ATOM 831 O O . ASN A 1 107 ? -0.746 -8.277 -7.662 1.00 98.25 107 ASN A O 1
ATOM 835 N N . PHE A 1 108 ? -0.270 -9.051 -9.707 1.00 97.31 108 PHE A N 1
ATOM 836 C CA . PHE A 1 108 ? -1.226 -10.160 -9.627 1.00 97.31 108 PHE A CA 1
ATOM 837 C C . PHE A 1 108 ? -0.746 -11.322 -8.745 1.00 97.31 108 PHE A C 1
ATOM 839 O O . PHE A 1 108 ? -1.588 -12.038 -8.213 1.00 97.31 108 PHE A O 1
ATOM 846 N N . ASP A 1 109 ? 0.564 -11.472 -8.537 1.00 97.06 109 ASP A N 1
ATOM 847 C CA . ASP A 1 109 ? 1.197 -12.527 -7.726 1.00 97.06 109 ASP A CA 1
ATOM 848 C C . ASP A 1 109 ? 1.246 -12.204 -6.217 1.00 97.06 109 ASP A C 1
ATOM 850 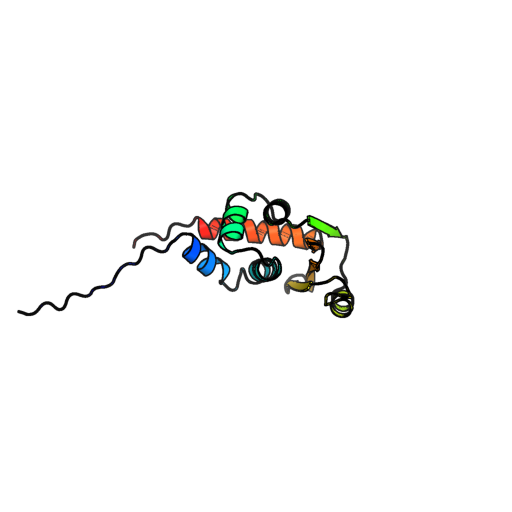O O . ASP A 1 109 ? 2.050 -12.770 -5.474 1.00 97.06 109 ASP A O 1
ATOM 854 N N . SER A 1 110 ? 0.410 -11.264 -5.768 1.00 97.50 110 SER A N 1
ATOM 855 C CA . SER A 1 110 ? 0.400 -10.741 -4.399 1.00 97.50 110 SER A CA 1
ATOM 856 C C . SER A 1 110 ? 1.736 -10.126 -3.963 1.00 97.50 110 SER A C 1
ATOM 858 O O . SER A 1 110 ? 2.116 -10.193 -2.793 1.00 97.50 110 SER A O 1
ATOM 860 N N . SER A 1 111 ? 2.458 -9.489 -4.885 1.00 98.31 111 SER A N 1
ATOM 861 C CA . SER A 1 111 ? 3.570 -8.599 -4.545 1.00 98.31 111 SER A CA 1
ATOM 862 C C . SER A 1 111 ? 3.207 -7.123 -4.714 1.00 98.31 111 SER A C 1
ATOM 864 O O . SER A 1 111 ? 2.339 -6.750 -5.509 1.00 98.31 111 SER A O 1
ATOM 866 N N . VAL A 1 112 ? 3.872 -6.277 -3.932 1.00 98.62 112 VAL A N 1
ATOM 867 C CA . VAL A 1 112 ? 3.896 -4.825 -4.091 1.00 98.62 112 VAL A CA 1
ATOM 868 C C . VAL A 1 112 ? 5.330 -4.426 -4.396 1.00 98.62 112 VAL A C 1
ATOM 870 O O . VAL A 1 112 ? 6.199 -4.585 -3.542 1.00 98.62 112 VAL A O 1
ATOM 873 N N . MET A 1 113 ? 5.578 -3.910 -5.596 1.00 98.44 113 MET A N 1
ATOM 874 C CA . MET A 1 113 ? 6.901 -3.448 -6.014 1.00 98.44 113 MET A CA 1
ATOM 875 C C . MET A 1 113 ? 6.984 -1.929 -5.914 1.00 98.44 113 MET A C 1
ATOM 877 O O . MET A 1 113 ? 6.100 -1.217 -6.388 1.00 98.44 113 MET A O 1
ATOM 881 N N . THR A 1 114 ? 8.037 -1.417 -5.285 1.00 97.50 114 THR A N 1
ATOM 882 C CA . THR A 1 114 ? 8.161 0.016 -5.008 1.00 97.50 114 THR A CA 1
ATOM 883 C C . THR A 1 114 ? 9.622 0.439 -4.820 1.00 97.50 114 THR A C 1
ATOM 885 O O . THR A 1 114 ? 10.526 -0.395 -4.825 1.00 97.50 114 THR A O 1
ATOM 888 N N . THR A 1 115 ? 9.875 1.738 -4.646 1.00 95.75 115 THR A N 1
ATOM 889 C CA . THR A 1 115 ? 11.222 2.275 -4.359 1.00 95.75 115 THR A CA 1
ATOM 890 C C . THR A 1 115 ? 11.456 2.521 -2.861 1.00 95.75 115 THR A C 1
ATOM 892 O O . THR A 1 115 ? 10.478 2.666 -2.122 1.00 95.75 115 THR A O 1
ATOM 895 N N . PRO A 1 116 ? 12.716 2.632 -2.386 1.00 95.25 116 PRO A N 1
ATOM 896 C CA . PRO A 1 116 ? 13.009 2.978 -0.992 1.00 95.25 116 PRO A CA 1
ATOM 897 C C . PRO A 1 116 ? 12.317 4.263 -0.515 1.00 95.25 116 PRO A C 1
ATOM 899 O O . PRO A 1 116 ? 11.767 4.287 0.582 1.00 95.25 116 PRO A O 1
ATOM 902 N N . ASN A 1 117 ? 12.269 5.301 -1.358 1.00 92.69 117 ASN A N 1
ATOM 903 C CA . ASN A 1 117 ? 11.606 6.565 -1.023 1.00 92.69 117 ASN A CA 1
ATOM 904 C C . ASN A 1 117 ? 10.101 6.375 -0.818 1.00 92.69 117 ASN A C 1
ATOM 906 O O . ASN A 1 117 ? 9.536 6.909 0.132 1.00 92.69 117 ASN A O 1
ATOM 910 N N . SER A 1 118 ? 9.465 5.557 -1.659 1.00 94.50 118 SER A N 1
ATOM 911 C CA . SER A 1 118 ? 8.057 5.206 -1.488 1.00 94.50 118 SER A CA 1
ATOM 912 C C . SER A 1 118 ? 7.815 4.453 -0.177 1.00 94.50 118 SER A C 1
ATOM 914 O O . SER A 1 118 ? 6.817 4.714 0.482 1.00 94.50 118 SER A O 1
ATOM 916 N N . VAL A 1 119 ? 8.708 3.534 0.224 1.00 96.62 119 VAL A N 1
ATOM 917 C CA . VAL A 1 119 ? 8.570 2.819 1.509 1.00 96.62 119 VAL A CA 1
ATOM 918 C C . VAL A 1 119 ? 8.569 3.810 2.669 1.00 96.62 119 VAL A C 1
ATOM 920 O O . VAL A 1 119 ? 7.644 3.781 3.474 1.00 96.62 119 VAL A O 1
ATOM 923 N N . LEU A 1 120 ? 9.541 4.729 2.701 1.00 95.12 120 LEU A N 1
ATOM 924 C CA . LEU A 1 120 ? 9.612 5.772 3.729 1.00 95.12 120 LEU A CA 1
ATOM 925 C C . LEU A 1 120 ? 8.350 6.642 3.733 1.00 95.12 120 LEU A C 1
ATOM 927 O O . LEU A 1 120 ? 7.765 6.889 4.786 1.00 95.12 120 LEU A O 1
ATOM 931 N N . PHE A 1 121 ? 7.885 7.059 2.554 1.00 95.00 121 PHE A N 1
ATOM 932 C CA . PHE A 1 121 ? 6.644 7.814 2.411 1.00 95.00 121 PHE A CA 1
ATOM 933 C C . PHE A 1 121 ? 5.436 7.067 3.004 1.00 95.00 121 PHE A C 1
ATOM 935 O O . PHE A 1 121 ? 4.665 7.654 3.766 1.00 95.00 121 PHE A O 1
ATOM 942 N N . TYR A 1 122 ? 5.276 5.773 2.706 1.00 97.25 122 TYR A N 1
ATOM 943 C CA . TYR A 1 122 ? 4.161 4.987 3.238 1.00 97.25 122 TYR A CA 1
ATOM 944 C C . TYR A 1 122 ? 4.301 4.659 4.727 1.00 97.25 122 TYR A C 1
ATOM 946 O O . TYR A 1 122 ? 3.281 4.582 5.409 1.00 97.25 122 TYR A O 1
ATOM 954 N N . A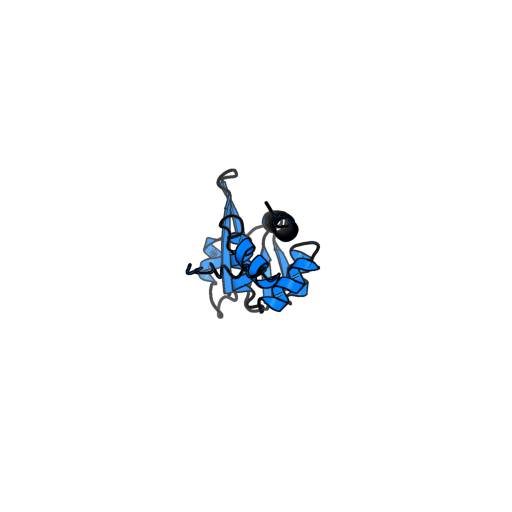SP A 1 123 ? 5.520 4.520 5.254 1.00 97.94 123 ASP A N 1
ATOM 955 C CA . ASP A 1 123 ? 5.752 4.419 6.699 1.00 97.94 123 ASP A CA 1
ATOM 956 C C . ASP A 1 123 ? 5.261 5.685 7.419 1.00 97.94 123 ASP A C 1
ATOM 958 O O . ASP A 1 123 ? 4.526 5.593 8.407 1.00 97.94 123 ASP A O 1
ATOM 962 N N . HIS A 1 124 ? 5.581 6.870 6.885 1.00 96.56 124 HIS A N 1
ATOM 963 C CA . HIS A 1 124 ? 5.097 8.144 7.422 1.00 96.56 124 HIS A CA 1
ATOM 964 C C . HIS A 1 124 ? 3.573 8.289 7.311 1.00 96.56 124 HIS A C 1
ATOM 966 O O . HIS A 1 124 ? 2.920 8.604 8.308 1.00 96.56 124 HIS A O 1
ATOM 972 N N . GLN A 1 125 ? 2.993 7.992 6.141 1.00 96.00 125 GLN A N 1
ATOM 973 C CA . GLN A 1 125 ? 1.536 7.996 5.940 1.00 96.00 125 GLN A CA 1
ATOM 974 C C . GLN A 1 125 ? 0.823 7.045 6.907 1.00 96.00 125 GLN A C 1
ATOM 976 O O . GLN A 1 125 ? -0.203 7.403 7.482 1.00 96.00 125 GLN A O 1
ATOM 981 N N . LEU A 1 126 ? 1.361 5.838 7.120 1.00 97.94 126 LEU A N 1
ATOM 982 C CA . LEU A 1 126 ? 0.783 4.861 8.041 1.00 97.94 126 LEU A CA 1
ATOM 983 C C . LEU A 1 126 ? 0.850 5.349 9.494 1.00 97.94 126 LEU A C 1
ATOM 985 O O . LEU A 1 126 ? -0.134 5.227 10.224 1.00 97.94 126 LEU A O 1
ATOM 989 N N . ALA A 1 127 ? 1.979 5.922 9.918 1.00 97.56 127 ALA A N 1
ATOM 990 C CA . ALA A 1 127 ? 2.132 6.472 11.263 1.00 97.56 127 ALA A CA 1
ATOM 991 C C . ALA A 1 127 ? 1.163 7.638 11.524 1.00 97.56 127 ALA A C 1
ATOM 993 O O . ALA A 1 127 ? 0.496 7.683 12.566 1.00 97.56 127 ALA A O 1
ATOM 994 N N . GLU A 1 128 ? 1.030 8.555 10.565 1.00 96.81 128 GLU A N 1
ATOM 995 C CA . GLU A 1 128 ? 0.085 9.667 10.661 1.00 96.81 128 GLU A CA 1
ATOM 996 C C . GLU A 1 128 ? -1.365 9.172 10.661 1.00 96.81 128 GLU A C 1
ATOM 998 O O . GLU A 1 128 ? -2.174 9.602 11.488 1.00 96.81 128 GLU A O 1
ATOM 1003 N N . PHE A 1 129 ? -1.688 8.209 9.796 1.00 97.38 129 PHE A N 1
ATOM 1004 C CA . PHE A 1 129 ? -3.010 7.597 9.751 1.00 97.38 129 PHE A CA 1
ATOM 1005 C C . PHE A 1 129 ? -3.383 6.984 11.104 1.00 97.38 129 PHE A C 1
ATOM 1007 O O . PHE A 1 129 ? -4.435 7.309 11.658 1.00 97.38 129 PHE A O 1
ATOM 1014 N N . LYS A 1 130 ? -2.489 6.186 11.704 1.00 96.12 130 LYS A N 1
ATOM 1015 C CA . LYS A 1 130 ? -2.688 5.615 13.048 1.00 96.12 130 LYS A CA 1
ATOM 1016 C C . LYS A 1 130 ? -2.857 6.697 14.115 1.00 96.12 130 LYS A C 1
ATOM 1018 O O . LYS A 1 130 ? -3.722 6.563 14.978 1.00 96.12 130 LYS A O 1
ATOM 1023 N N . THR A 1 131 ? -2.107 7.795 14.025 1.00 95.44 131 THR A N 1
ATOM 1024 C CA . THR A 1 131 ? -2.265 8.944 14.930 1.00 95.44 131 THR A CA 1
ATOM 1025 C C . THR A 1 131 ? -3.674 9.534 14.824 1.00 95.44 131 THR A C 1
ATOM 1027 O O . THR A 1 131 ? -4.350 9.711 15.836 1.00 95.44 131 THR A O 1
ATOM 1030 N N . GLN A 1 132 ? -4.183 9.741 13.606 1.00 94.56 132 GLN A N 1
ATOM 1031 C CA . GLN A 1 132 ? -5.547 10.233 13.369 1.00 94.56 132 GLN A CA 1
ATOM 1032 C C . GLN A 1 132 ? -6.635 9.254 13.845 1.00 94.56 132 GLN A C 1
ATOM 1034 O O . GLN A 1 132 ? -7.723 9.684 14.241 1.00 94.56 132 GLN A O 1
ATOM 1039 N N . LEU A 1 133 ? -6.363 7.945 13.853 1.00 93.25 133 LEU A N 1
ATOM 1040 C CA . LEU A 1 133 ? -7.253 6.950 14.464 1.00 93.25 133 LEU A CA 1
ATOM 1041 C C . LEU A 1 133 ? -7.274 7.049 15.998 1.00 93.25 133 LEU A C 1
ATOM 1043 O O . LEU A 1 133 ? -8.317 6.816 16.598 1.00 93.25 133 LEU A O 1
ATOM 1047 N N . MET A 1 134 ? -6.166 7.447 16.629 1.00 89.50 134 MET A N 1
ATOM 1048 C CA . MET A 1 134 ? -6.034 7.527 18.091 1.00 89.50 134 MET A CA 1
ATOM 1049 C C . MET A 1 134 ? -6.540 8.837 18.709 1.00 89.50 134 MET A C 1
ATOM 1051 O O . MET A 1 134 ? -6.858 8.856 19.899 1.00 89.50 134 MET A O 1
ATOM 1055 N N . ILE A 1 135 ? -6.629 9.932 17.941 1.00 86.44 135 ILE A N 1
ATOM 1056 C CA . ILE A 1 135 ? -7.132 11.223 18.446 1.00 86.44 135 ILE A CA 1
ATOM 1057 C C . ILE A 1 135 ? -8.578 11.046 18.920 1.00 86.44 135 ILE A C 1
ATOM 1059 O O . ILE A 1 135 ? -9.497 10.990 18.112 1.00 86.44 135 ILE A O 1
ATOM 1063 N N . LYS A 1 136 ? -8.838 10.944 20.222 1.00 64.19 136 LYS A N 1
ATOM 1064 C CA . LYS A 1 136 ? -10.221 10.860 20.716 1.00 64.19 136 LYS A CA 1
ATOM 1065 C C . LYS A 1 136 ? -11.015 12.049 20.170 1.00 64.19 136 LYS A C 1
ATOM 1067 O O . LYS A 1 136 ? -10.566 13.186 20.281 1.00 64.19 136 LYS A O 1
ATOM 1072 N N . THR A 1 137 ? -12.170 11.790 19.562 1.00 57.06 137 THR A N 1
ATOM 1073 C CA . THR A 1 137 ? -13.166 12.834 19.326 1.00 57.06 137 THR A CA 1
ATOM 1074 C C . THR A 1 137 ? -13.558 13.327 20.714 1.00 57.06 137 THR A C 1
ATOM 1076 O O . THR A 1 137 ? -14.237 12.622 21.457 1.00 57.06 137 THR A O 1
ATOM 1079 N N . GLY A 1 138 ? -12.994 14.463 21.121 1.00 46.09 138 GLY A N 1
ATOM 1080 C CA . GLY A 1 138 ? -13.329 15.097 22.384 1.00 46.09 138 GLY A CA 1
ATOM 1081 C C . GLY A 1 138 ? -14.803 15.474 22.368 1.00 46.09 138 GLY A C 1
ATOM 1082 O O . GLY A 1 138 ? -15.278 16.063 21.401 1.00 46.09 138 GLY A O 1
ATOM 1083 N N . GLN A 1 139 ? -15.513 15.096 23.427 1.00 38.72 139 GLN A N 1
ATOM 1084 C CA . GLN A 1 139 ? -16.754 15.752 23.817 1.00 38.72 139 GLN A CA 1
ATOM 1085 C C . GLN A 1 139 ? -16.462 17.242 24.037 1.00 38.72 139 GLN A C 1
ATOM 1087 O O . GLN A 1 139 ? -15.500 17.577 24.731 1.00 38.72 139 GLN A O 1
ATOM 1092 N N . GLY A 1 140 ? -17.289 18.101 23.445 1.00 35.34 140 GLY A N 1
ATOM 1093 C CA . GLY A 1 140 ? -17.234 19.557 23.545 1.00 35.34 140 GLY A CA 1
ATOM 1094 C C . GLY A 1 140 ? -18.102 20.183 22.476 1.00 35.34 140 GLY A C 1
ATOM 1095 O O . GLY A 1 140 ? -17.543 20.480 21.401 1.00 35.34 140 GLY A O 1
#

Sequence (140 aa):
MTKNITDATSSVETDLQRFTRVLSRPHFKPLREVFENLKVETTALHAAVLIASSYATLLGKTGYRLEVVKQIHENDCYSRLGPKGGIRAVLPVHDSASYSTMVTLVNFDSSVMTTPNSVLFYDHQLAEFKTQLMIKTGQG

Foldseek 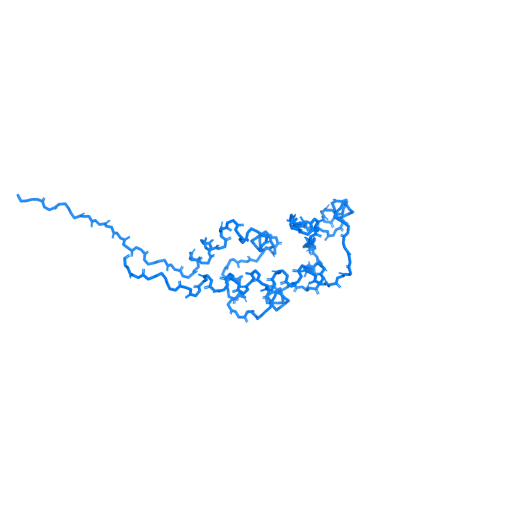3Di:
DDDDDPPPPPPDQDLLNLLVVLCPDPLNVLVNVVVVQLPADSVQLSVLLVPDQFPQSSLVSSVAHEAADADDDQVVVVVLDDPNSFFPDWRWDQDPVVRDIWIWTQGPVRYIYTHPVVRVVRSVSSV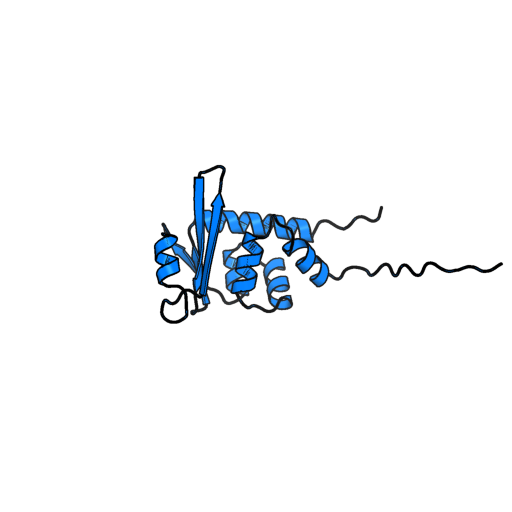VSVVSSPPPPDDD

Secondary structure (DSSP, 8-state):
-----------PPPHHHHHHHHHTSGGGHHHHHHHHHHT--HHHHHHHHHH-SSHHHHHHHTTPEEEE-S---HHHHHHTBBTTTTEEEEEEEEETTTTEEEEEEEETTSEEEE-HHHHHHHHHHHHHHHHHHHS-----